Protein AF-H8GG15-F1 (afdb_monomer)

pLDDT: mean 83.89, std 12.47, range [42.03, 95.0]

Radius of gyration: 21.36 Å; Cα contacts (8 Å, |Δi|>4): 40; chains: 1; bounding box: 42×31×75 Å

Structure (mmCIF, N/CA/C/O backbone):
data_AF-H8GG15-F1
#
_entry.id   AF-H8GG15-F1
#
loop_
_atom_site.group_PDB
_atom_site.id
_atom_site.type_symbol
_atom_site.label_atom_id
_ato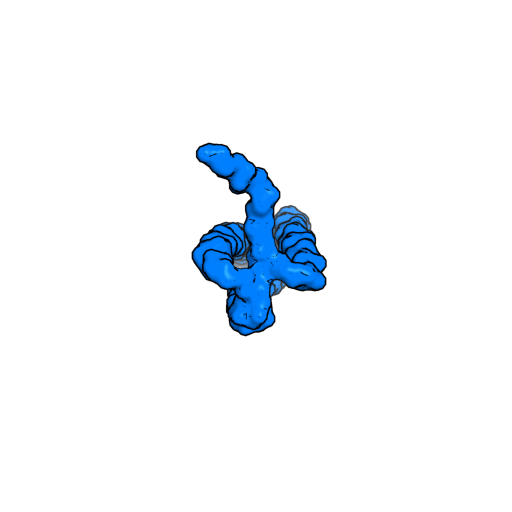m_site.label_alt_id
_atom_site.label_comp_id
_atom_site.label_asym_id
_atom_site.label_entity_id
_atom_site.label_seq_id
_atom_site.pdbx_PDB_ins_code
_atom_site.Cartn_x
_atom_site.Cartn_y
_atom_site.Cartn_z
_atom_site.occupancy
_atom_site.B_iso_or_equiv
_atom_site.auth_seq_id
_atom_site.auth_comp_id
_atom_site.auth_asym_id
_atom_site.auth_atom_id
_atom_site.pdbx_PDB_model_num
ATOM 1 N N . MET A 1 1 ? 13.484 21.689 -35.680 1.00 42.03 1 MET A N 1
ATOM 2 C CA . MET A 1 1 ? 12.244 21.425 -34.923 1.00 42.03 1 MET A CA 1
ATOM 3 C C . MET A 1 1 ? 11.717 20.082 -35.392 1.00 42.03 1 MET A C 1
ATOM 5 O O . MET A 1 1 ? 11.146 20.028 -36.470 1.00 42.03 1 MET A O 1
ATOM 9 N N . ASN A 1 2 ? 11.985 19.014 -34.638 1.00 44.19 2 ASN A N 1
ATOM 10 C CA . ASN A 1 2 ? 11.340 17.719 -34.846 1.00 44.19 2 ASN A CA 1
ATOM 11 C C . ASN A 1 2 ? 10.240 17.600 -33.794 1.00 44.19 2 ASN A C 1
ATOM 13 O O . ASN A 1 2 ? 10.501 17.734 -32.599 1.00 44.19 2 ASN A O 1
ATOM 17 N N . ASN A 1 3 ? 9.009 17.428 -34.259 1.00 55.25 3 ASN A N 1
ATOM 18 C CA . ASN A 1 3 ? 7.842 17.217 -33.419 1.00 55.25 3 ASN A CA 1
ATOM 19 C C . ASN A 1 3 ? 7.832 15.757 -32.937 1.00 55.25 3 ASN A C 1
ATOM 21 O O . ASN A 1 3 ? 7.081 14.947 -33.465 1.00 55.25 3 ASN A O 1
ATOM 25 N N . ASP A 1 4 ? 8.648 15.430 -31.931 1.00 52.47 4 ASP A N 1
ATOM 26 C CA . ASP A 1 4 ? 8.600 14.148 -31.201 1.00 52.47 4 ASP A CA 1
ATOM 27 C C . ASP A 1 4 ? 7.560 14.200 -30.068 1.00 52.47 4 ASP A C 1
ATOM 29 O O . ASP A 1 4 ? 7.823 13.874 -28.907 1.00 52.47 4 ASP A O 1
ATOM 33 N N . ALA A 1 5 ? 6.350 14.652 -30.390 1.00 58.94 5 ALA A N 1
ATOM 34 C CA . ALA A 1 5 ? 5.208 14.457 -29.513 1.00 58.94 5 ALA A CA 1
ATOM 35 C C . ALA A 1 5 ? 4.550 13.117 -29.864 1.00 58.94 5 ALA A C 1
ATOM 37 O O . ALA A 1 5 ? 4.270 12.852 -31.028 1.00 58.94 5 ALA A O 1
ATOM 38 N N . SER A 1 6 ? 4.243 12.317 -28.839 1.00 49.00 6 SER A N 1
ATOM 39 C CA . SER A 1 6 ? 3.441 11.081 -28.899 1.00 49.00 6 SER A CA 1
ATOM 40 C C . SER A 1 6 ? 4.177 9.748 -29.105 1.00 49.00 6 SER A C 1
ATOM 42 O O . SER A 1 6 ? 3.585 8.768 -29.555 1.00 49.00 6 SER A O 1
ATOM 44 N N . GLY A 1 7 ? 5.421 9.631 -28.648 1.00 48.09 7 GLY A N 1
ATOM 45 C CA . GLY A 1 7 ? 5.866 8.342 -28.120 1.00 48.09 7 GLY A CA 1
ATOM 46 C C . GLY A 1 7 ? 5.389 8.238 -26.676 1.00 48.09 7 GLY A C 1
ATOM 47 O O . GLY A 1 7 ? 6.043 8.799 -25.799 1.00 48.09 7 GLY A O 1
ATOM 48 N N . MET A 1 8 ? 4.271 7.556 -26.392 1.00 50.75 8 MET A N 1
ATOM 49 C CA . MET A 1 8 ? 4.083 6.994 -25.048 1.00 50.75 8 MET A CA 1
ATOM 50 C C . MET A 1 8 ? 5.330 6.141 -24.809 1.00 50.75 8 MET A C 1
ATOM 52 O O . MET A 1 8 ? 5.465 5.086 -25.421 1.00 50.75 8 MET A O 1
ATOM 56 N N . ARG A 1 9 ? 6.307 6.651 -24.046 1.00 54.81 9 ARG A N 1
ATOM 57 C CA . ARG A 1 9 ? 7.563 5.943 -23.792 1.00 54.81 9 ARG A CA 1
ATOM 58 C C . ARG A 1 9 ? 7.201 4.702 -22.996 1.00 54.81 9 ARG A C 1
ATOM 60 O O . ARG A 1 9 ? 6.973 4.776 -21.792 1.00 54.81 9 ARG A O 1
ATOM 67 N N . MET A 1 10 ? 7.044 3.591 -23.703 1.00 56.22 10 MET A N 1
ATOM 68 C CA . MET A 1 10 ? 6.655 2.329 -23.107 1.00 56.22 10 MET A CA 1
ATOM 69 C C . MET A 1 10 ? 7.810 1.878 -22.217 1.00 56.22 10 MET A C 1
ATOM 71 O O . MET A 1 10 ? 8.919 1.658 -22.693 1.00 56.22 10 MET A O 1
ATOM 75 N N . ILE A 1 11 ? 7.558 1.805 -20.908 1.00 61.62 11 ILE A N 1
ATOM 76 C CA . ILE A 1 11 ? 8.535 1.306 -19.926 1.00 61.62 11 ILE A CA 1
ATOM 77 C C . ILE A 1 11 ? 8.775 -0.201 -20.146 1.00 61.62 11 ILE A C 1
ATOM 79 O O . ILE A 1 11 ? 9.854 -0.704 -19.840 1.00 61.62 11 ILE A O 1
ATOM 83 N N . TYR A 1 12 ? 7.789 -0.889 -20.738 1.00 62.75 12 TYR A N 1
ATOM 84 C CA . TYR A 1 12 ? 7.781 -2.326 -20.990 1.00 62.75 12 TYR A CA 1
ATOM 85 C C . TYR A 1 12 ? 7.297 -2.636 -22.414 1.00 62.75 12 TYR A C 1
ATOM 87 O O . TYR A 1 12 ? 6.300 -2.066 -22.870 1.00 62.75 12 TYR A O 1
ATOM 95 N N . GLU A 1 13 ? 7.964 -3.571 -23.093 1.00 62.59 13 GLU A N 1
ATOM 96 C CA . GLU A 1 13 ? 7.583 -4.063 -24.424 1.00 62.59 13 GLU A CA 1
ATOM 97 C C . GLU A 1 13 ? 6.859 -5.427 -24.342 1.00 62.59 13 GLU A C 1
ATOM 99 O O . GLU A 1 13 ? 7.18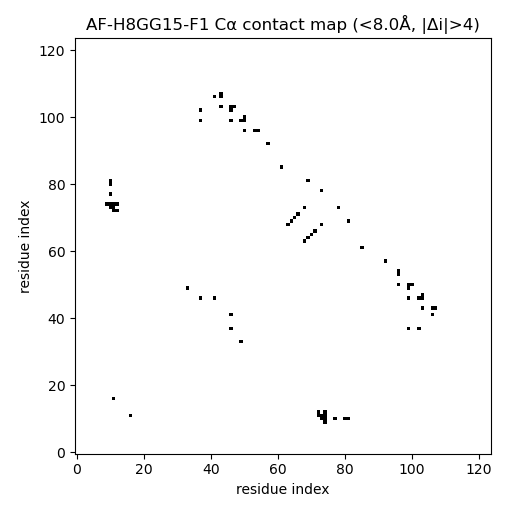2 -6.275 -23.508 1.00 62.59 13 GLU A O 1
ATOM 104 N N . GLY A 1 14 ? 5.869 -5.667 -25.214 1.00 68.62 14 GLY A N 1
ATOM 105 C CA . GLY A 1 14 ? 5.258 -6.994 -25.413 1.00 68.62 14 GLY A CA 1
ATOM 106 C C . GLY A 1 14 ? 4.207 -7.438 -24.364 1.00 68.62 14 GLY A C 1
ATOM 107 O O . GLY A 1 14 ? 3.459 -6.605 -23.847 1.00 68.62 14 GLY A O 1
ATOM 108 N N . PRO A 1 15 ? 4.084 -8.752 -24.053 1.00 67.06 15 PRO A N 1
ATOM 109 C CA . PRO A 1 15 ? 2.983 -9.328 -23.253 1.00 67.06 15 PRO A CA 1
ATOM 110 C C . PRO A 1 15 ? 2.927 -8.842 -21.792 1.00 67.06 15 PRO A C 1
ATOM 112 O O . PRO A 1 15 ? 1.918 -9.029 -21.112 1.00 67.06 15 PRO A O 1
ATOM 115 N N . LEU A 1 16 ? 3.977 -8.164 -21.322 1.00 70.88 16 LEU A N 1
ATOM 116 C CA . LEU A 1 16 ? 4.052 -7.518 -20.010 1.00 70.88 16 LEU A CA 1
ATOM 117 C C . LEU A 1 16 ? 3.013 -6.404 -19.816 1.00 70.88 16 LEU A C 1
ATOM 119 O O . LEU A 1 16 ? 2.568 -6.177 -18.693 1.00 70.88 16 LEU A O 1
ATOM 123 N N . GLN A 1 17 ? 2.556 -5.761 -20.894 1.00 70.50 17 GLN A N 1
ATOM 124 C CA . GLN A 1 17 ? 1.512 -4.732 -20.820 1.00 70.50 17 GLN A CA 1
ATOM 125 C C . GLN A 1 17 ? 0.188 -5.269 -20.282 1.00 70.50 17 GLN A C 1
ATOM 127 O O . GLN A 1 17 ? -0.464 -4.609 -19.476 1.00 70.50 17 GLN A O 1
ATOM 132 N N . ILE A 1 18 ? -0.191 -6.486 -20.683 1.00 76.81 18 ILE A N 1
ATOM 133 C CA . ILE A 1 18 ? -1.412 -7.135 -20.195 1.00 76.81 18 ILE A CA 1
ATOM 134 C C . ILE A 1 18 ? -1.302 -7.364 -18.685 1.00 76.81 18 ILE A C 1
ATOM 136 O O . ILE A 1 18 ? -2.255 -7.093 -17.958 1.00 76.81 18 ILE A O 1
ATOM 140 N N . GLY A 1 19 ? -0.128 -7.789 -18.206 1.00 76.00 19 GLY A N 1
ATOM 141 C CA . GLY A 1 19 ? 0.147 -7.947 -16.777 1.00 76.00 19 GLY A CA 1
ATOM 142 C C . GLY A 1 19 ? 0.012 -6.634 -16.004 1.00 76.00 19 GLY A C 1
ATOM 143 O O . GLY A 1 19 ? -0.617 -6.602 -14.950 1.00 76.00 19 GLY A O 1
ATOM 144 N N . ILE A 1 20 ? 0.521 -5.534 -16.561 1.00 76.06 20 ILE A N 1
ATOM 145 C CA . ILE A 1 20 ? 0.432 -4.202 -15.947 1.00 76.06 20 ILE A CA 1
ATOM 146 C C . ILE A 1 20 ? -1.015 -3.707 -15.908 1.00 76.06 20 ILE A C 1
ATOM 148 O O . ILE A 1 20 ? -1.469 -3.244 -14.865 1.00 76.06 20 ILE A O 1
ATOM 152 N N . TYR A 1 21 ? -1.775 -3.840 -16.998 1.00 81.56 21 TYR A N 1
ATOM 153 C CA . TYR A 1 21 ? -3.187 -3.449 -17.006 1.00 81.56 21 TYR A CA 1
ATOM 154 C C . TYR A 1 21 ? -4.031 -4.305 -16.064 1.00 81.56 21 TYR A C 1
ATOM 156 O O . TYR A 1 21 ? -4.875 -3.765 -15.349 1.00 81.56 21 TYR A O 1
ATOM 164 N N . ALA A 1 22 ? -3.780 -5.615 -16.013 1.00 82.56 22 ALA A N 1
ATOM 165 C CA . ALA A 1 22 ? -4.428 -6.506 -15.059 1.00 82.56 22 ALA A CA 1
ATOM 166 C C . ALA A 1 22 ? -4.109 -6.098 -13.615 1.00 82.56 22 ALA A C 1
ATOM 168 O O . ALA A 1 22 ? -5.011 -6.063 -12.780 1.00 82.56 22 ALA A O 1
ATOM 169 N N . PHE A 1 23 ? -2.859 -5.720 -13.330 1.00 80.81 23 PHE A N 1
ATOM 170 C CA . PHE A 1 23 ? -2.453 -5.236 -12.015 1.00 80.81 23 PHE A CA 1
ATOM 171 C C . PHE A 1 23 ? -3.111 -3.898 -11.655 1.00 80.81 23 PHE A C 1
ATOM 173 O O . PHE A 1 23 ? -3.639 -3.761 -10.555 1.00 80.81 23 PHE A O 1
ATOM 180 N N . ILE A 1 24 ? -3.157 -2.933 -12.579 1.00 84.75 24 ILE A N 1
ATOM 181 C CA . ILE A 1 24 ? -3.848 -1.651 -12.369 1.00 84.75 24 ILE A CA 1
ATOM 182 C C . ILE A 1 24 ? -5.335 -1.892 -12.100 1.00 84.75 24 ILE A C 1
ATOM 184 O O . ILE A 1 24 ? -5.883 -1.354 -11.138 1.00 84.75 24 ILE A O 1
ATOM 188 N N . PHE A 1 25 ? -5.988 -2.726 -12.912 1.00 87.75 25 PHE A N 1
ATOM 189 C CA . PHE A 1 25 ? -7.394 -3.074 -12.726 1.00 87.75 25 PHE A CA 1
ATOM 190 C C . PHE A 1 25 ? -7.630 -3.743 -11.368 1.00 87.75 25 PHE A C 1
ATOM 192 O O . PHE A 1 25 ? -8.531 -3.343 -10.632 1.00 87.75 25 PHE A O 1
ATOM 199 N N . PHE A 1 26 ? -6.788 -4.711 -11.001 1.00 87.94 26 PHE A N 1
ATOM 200 C CA . PHE A 1 26 ? -6.839 -5.371 -9.701 1.00 87.94 26 PHE A CA 1
ATOM 201 C C . PHE A 1 26 ? -6.630 -4.381 -8.547 1.00 87.94 26 PHE A C 1
ATOM 203 O O . PHE A 1 26 ? -7.374 -4.423 -7.570 1.00 87.94 26 PHE A O 1
ATOM 210 N N . GLY A 1 27 ? -5.682 -3.450 -8.672 1.00 86.69 27 GLY A N 1
ATOM 211 C CA . GLY A 1 27 ? -5.419 -2.406 -7.682 1.00 86.69 27 GLY A CA 1
ATOM 212 C C . GLY A 1 27 ? -6.605 -1.457 -7.495 1.00 86.69 27 GLY A C 1
ATOM 213 O O . GLY A 1 27 ? -7.009 -1.193 -6.362 1.00 86.69 27 GLY A O 1
ATOM 214 N N . LEU A 1 28 ? -7.224 -1.000 -8.588 1.00 90.94 28 LEU A N 1
ATOM 215 C CA . LEU A 1 28 ? -8.433 -0.170 -8.541 1.00 90.94 28 LEU A CA 1
ATOM 216 C C . LEU A 1 28 ? -9.621 -0.927 -7.940 1.00 90.94 28 LEU A C 1
ATOM 218 O O . LEU A 1 28 ? -10.368 -0.375 -7.131 1.00 90.94 28 LEU A O 1
ATOM 222 N N . PHE A 1 29 ? -9.779 -2.201 -8.293 1.00 90.31 29 PHE A N 1
ATOM 223 C CA . PHE A 1 29 ? -10.818 -3.058 -7.736 1.00 90.31 29 PHE A CA 1
ATOM 224 C C . PHE A 1 29 ? -10.622 -3.287 -6.230 1.00 90.31 29 PHE A C 1
ATOM 226 O O . PHE A 1 29 ? -11.563 -3.128 -5.451 1.00 90.31 29 PHE A O 1
ATOM 233 N N . ALA A 1 30 ? -9.394 -3.576 -5.794 1.00 89.38 30 ALA A N 1
ATOM 234 C CA . ALA A 1 30 ? -9.043 -3.718 -4.384 1.00 89.38 30 ALA A CA 1
ATOM 235 C C . ALA A 1 30 ? -9.274 -2.415 -3.602 1.00 89.38 30 ALA A C 1
ATOM 237 O O . ALA A 1 30 ? -9.783 -2.449 -2.478 1.00 89.38 30 ALA A O 1
ATOM 238 N N . LEU A 1 31 ? -8.962 -1.261 -4.201 1.00 91.50 31 LEU A N 1
ATOM 239 C CA . LEU A 1 31 ? -9.252 0.050 -3.624 1.00 91.50 31 LEU A CA 1
ATOM 240 C C . LEU A 1 31 ? -10.762 0.263 -3.455 1.00 91.50 31 LEU A C 1
ATOM 242 O O . LEU A 1 31 ? -11.208 0.629 -2.368 1.00 91.50 31 LEU A O 1
ATOM 246 N N . ALA A 1 32 ? -11.557 -0.020 -4.489 1.00 92.06 32 ALA A N 1
ATOM 247 C CA . ALA A 1 32 ? -13.012 0.107 -4.439 1.00 92.06 32 ALA A CA 1
ATOM 248 C C . ALA A 1 32 ? -13.630 -0.797 -3.360 1.00 92.06 32 ALA A C 1
ATOM 250 O O . ALA A 1 32 ? -14.461 -0.337 -2.575 1.00 92.06 32 ALA A O 1
ATOM 251 N N . ILE A 1 33 ? -13.179 -2.054 -3.259 1.00 90.50 33 ILE A N 1
ATOM 252 C CA . ILE A 1 33 ? -13.591 -2.971 -2.186 1.00 90.50 33 ILE A CA 1
ATOM 253 C C . ILE A 1 33 ? -13.210 -2.407 -0.820 1.00 90.50 33 ILE A C 1
ATOM 255 O O . ILE A 1 33 ? -14.030 -2.426 0.093 1.00 90.50 33 ILE A O 1
ATOM 259 N N . THR A 1 34 ? -11.989 -1.897 -0.672 1.00 90.69 34 THR A N 1
ATOM 260 C CA . THR A 1 34 ? -11.502 -1.351 0.600 1.00 90.69 34 THR A CA 1
ATOM 261 C C . THR A 1 34 ? -12.376 -0.187 1.055 1.00 90.69 34 THR A C 1
ATOM 263 O O . THR A 1 34 ? -12.881 -0.210 2.174 1.00 90.69 34 THR A O 1
ATOM 266 N N . LEU A 1 35 ? -12.648 0.779 0.175 1.00 91.06 35 LEU A N 1
ATOM 267 C CA . LEU A 1 35 ? -13.533 1.907 0.477 1.00 91.06 35 LEU A CA 1
ATOM 268 C C . LEU A 1 35 ? -14.962 1.448 0.795 1.00 91.06 35 LEU A C 1
ATOM 270 O O . LEU A 1 35 ? -15.568 1.934 1.748 1.00 91.06 35 LEU A O 1
ATOM 274 N N . TRP A 1 36 ? -15.489 0.478 0.047 1.00 90.44 36 TRP A N 1
ATOM 275 C CA . TRP A 1 36 ? -16.816 -0.081 0.301 1.00 90.44 36 TRP A CA 1
ATOM 276 C C . TRP A 1 36 ? -16.906 -0.788 1.658 1.00 90.44 36 TRP A C 1
ATOM 278 O O . TRP A 1 36 ? -17.896 -0.627 2.373 1.00 90.44 36 TRP A O 1
ATOM 288 N N . VAL A 1 37 ? -15.874 -1.544 2.044 1.00 88.31 37 VAL A N 1
ATOM 289 C CA . VAL A 1 37 ? -15.796 -2.199 3.354 1.00 88.31 37 VAL A CA 1
ATOM 290 C C . VAL A 1 37 ? -15.703 -1.166 4.471 1.00 88.31 37 VAL A C 1
ATOM 292 O O . VAL A 1 37 ? -16.475 -1.269 5.422 1.00 88.31 37 VAL A O 1
ATOM 295 N N . LEU A 1 38 ? -14.829 -0.160 4.341 1.00 87.00 38 LEU A N 1
ATOM 296 C CA . LEU A 1 38 ? -14.715 0.930 5.317 1.00 87.00 38 LEU A CA 1
ATOM 297 C C . LEU A 1 38 ? -16.046 1.681 5.482 1.00 87.00 38 LEU A C 1
ATOM 299 O O . LEU A 1 38 ? -16.404 2.058 6.592 1.00 87.00 38 LEU A O 1
ATOM 303 N N . TYR A 1 39 ? -16.811 1.848 4.399 1.00 88.19 39 TYR A N 1
ATOM 304 C CA . TYR A 1 39 ? -18.110 2.517 4.435 1.00 88.19 39 TYR A CA 1
ATOM 305 C C . TYR A 1 39 ? -19.237 1.653 5.027 1.00 88.19 39 TYR A C 1
ATOM 307 O O . TYR A 1 39 ? -20.098 2.162 5.739 1.00 88.19 39 TYR A O 1
ATOM 315 N N . ARG A 1 40 ? -19.276 0.349 4.719 1.00 88.12 40 ARG A N 1
ATOM 316 C CA . ARG A 1 40 ? -20.445 -0.509 4.998 1.00 88.12 40 ARG A CA 1
ATOM 317 C C . ARG A 1 40 ? -20.291 -1.419 6.218 1.00 88.12 40 ARG A C 1
ATOM 319 O O . ARG A 1 40 ? -21.290 -1.960 6.694 1.00 88.12 40 ARG A O 1
ATOM 326 N N . ARG A 1 41 ? -19.071 -1.677 6.696 1.00 76.81 41 ARG A N 1
ATOM 327 C CA . ARG A 1 41 ? -18.798 -2.681 7.738 1.00 76.81 41 ARG A CA 1
ATOM 328 C C . ARG A 1 41 ? -18.013 -2.072 8.896 1.00 76.81 41 ARG A C 1
ATOM 330 O O . ARG A 1 41 ? -16.850 -1.720 8.743 1.00 76.81 41 ARG A O 1
ATOM 337 N N . ASP A 1 42 ? -18.600 -2.092 10.091 1.00 71.31 42 ASP A N 1
ATOM 338 C CA . ASP A 1 42 ? -17.925 -1.622 11.313 1.00 71.31 42 ASP A CA 1
ATOM 339 C C . ASP A 1 42 ? -17.195 -2.733 12.095 1.00 71.31 42 ASP A C 1
ATOM 341 O O . ASP A 1 42 ? -16.780 -2.572 13.241 1.00 71.31 42 ASP A O 1
ATOM 345 N N . THR A 1 43 ? -17.007 -3.904 11.484 1.00 85.56 43 THR A N 1
ATOM 346 C CA . THR A 1 43 ? -16.386 -5.046 12.161 1.00 85.56 43 THR A CA 1
ATOM 347 C C . THR A 1 43 ? -14.867 -4.883 12.267 1.00 85.56 43 THR A C 1
ATOM 349 O O . THR A 1 43 ? -14.154 -4.988 11.268 1.00 85.56 43 THR A O 1
ATOM 352 N N . LEU A 1 44 ? -14.356 -4.744 13.496 1.00 85.75 44 LEU A N 1
ATOM 353 C CA . LEU A 1 44 ? -12.921 -4.591 13.788 1.00 85.75 44 LEU A CA 1
ATOM 354 C C . LEU A 1 44 ? -12.036 -5.658 13.130 1.00 85.75 44 LEU A C 1
ATOM 356 O O . LEU A 1 44 ? -10.990 -5.326 12.582 1.00 85.75 44 LEU A O 1
ATOM 360 N N . ARG A 1 45 ? -12.458 -6.931 13.131 1.00 89.56 45 ARG A N 1
ATOM 361 C CA . ARG A 1 45 ? -11.678 -8.034 12.534 1.00 89.56 45 ARG A CA 1
ATOM 362 C C . ARG A 1 45 ? -11.364 -7.788 11.057 1.00 89.56 45 ARG A C 1
ATOM 364 O O . ARG A 1 45 ? -10.236 -8.003 10.631 1.00 89.56 45 ARG A O 1
ATOM 371 N N . ILE A 1 46 ? -12.346 -7.308 10.293 1.00 88.25 46 ILE A N 1
ATOM 372 C CA . ILE A 1 46 ? -12.177 -7.035 8.861 1.00 88.25 46 ILE A CA 1
ATOM 373 C C . ILE A 1 46 ? -11.229 -5.847 8.664 1.00 88.25 46 ILE A C 1
ATOM 375 O O . ILE A 1 46 ? -10.346 -5.909 7.815 1.00 88.25 46 ILE A O 1
ATOM 379 N N . LYS A 1 47 ? -11.359 -4.798 9.484 1.00 87.62 47 LYS A N 1
ATOM 380 C CA . LYS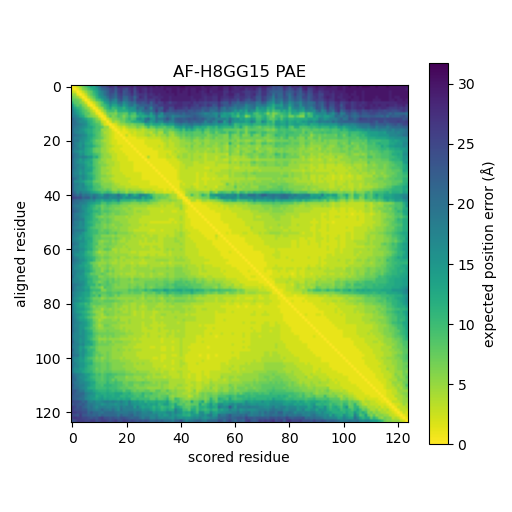 A 1 47 ? -10.480 -3.621 9.429 1.00 87.62 47 LYS A CA 1
ATOM 381 C C . LYS A 1 47 ? -9.019 -3.977 9.747 1.00 87.62 47 LYS A C 1
ATOM 383 O O . LYS A 1 47 ? -8.122 -3.516 9.050 1.00 87.62 47 LYS A O 1
ATOM 388 N N . TYR A 1 48 ? -8.773 -4.862 10.720 1.00 91.62 48 TYR A N 1
ATOM 389 C CA . TYR A 1 48 ? -7.432 -5.401 10.990 1.00 91.62 48 TYR A CA 1
ATOM 390 C C . TYR A 1 48 ? -6.876 -6.211 9.815 1.00 91.62 48 TYR A C 1
ATOM 392 O O . TYR A 1 48 ? -5.720 -6.025 9.446 1.00 91.62 48 TYR A O 1
ATOM 400 N N . LEU A 1 49 ? -7.685 -7.086 9.208 1.00 92.31 49 LEU A N 1
ATOM 401 C CA . LEU A 1 49 ? -7.261 -7.855 8.033 1.00 92.31 49 LEU A CA 1
ATOM 402 C C . LEU A 1 49 ? -6.905 -6.941 6.859 1.00 92.31 49 LEU A C 1
ATOM 404 O O . LEU A 1 49 ? -5.885 -7.160 6.213 1.00 92.31 49 LEU A O 1
ATOM 408 N N . LEU A 1 50 ? -7.704 -5.897 6.617 1.00 91.06 50 LEU A N 1
ATOM 409 C CA . LEU A 1 50 ? -7.398 -4.886 5.608 1.00 91.06 50 LEU A CA 1
ATOM 410 C C . LEU A 1 50 ? -6.086 -4.169 5.914 1.00 91.06 50 LEU A C 1
ATOM 412 O O . LEU A 1 50 ? -5.268 -4.030 5.012 1.00 91.06 50 LEU A O 1
ATOM 416 N N . LEU A 1 51 ? -5.859 -3.763 7.165 1.00 92.88 51 LEU A N 1
ATOM 417 C CA . LEU A 1 51 ? -4.609 -3.120 7.560 1.00 92.88 51 LEU A CA 1
ATOM 418 C C . LEU A 1 51 ? -3.409 -4.035 7.291 1.00 92.88 51 LEU A C 1
ATOM 420 O O . LEU A 1 51 ? -2.448 -3.611 6.666 1.00 92.88 51 LEU A O 1
ATOM 424 N N . VAL A 1 52 ? -3.464 -5.301 7.704 1.00 94.25 52 VAL A N 1
ATOM 425 C CA . VAL A 1 52 ? -2.360 -6.248 7.479 1.00 94.25 52 VAL A CA 1
ATOM 426 C C . VAL A 1 52 ? -2.142 -6.498 5.985 1.00 94.25 52 VAL A C 1
ATOM 428 O O . VAL A 1 52 ? -1.007 -6.440 5.513 1.00 94.25 52 VAL A O 1
ATOM 431 N N . ALA A 1 53 ? -3.215 -6.716 5.221 1.00 91.69 53 ALA A N 1
ATOM 432 C CA . ALA A 1 53 ? -3.131 -6.941 3.781 1.00 91.69 53 ALA A CA 1
ATOM 433 C C . ALA A 1 53 ? -2.512 -5.736 3.057 1.00 91.69 53 ALA A C 1
ATOM 435 O O . ALA A 1 53 ? -1.564 -5.900 2.291 1.00 91.69 53 ALA A O 1
ATOM 436 N N . TRP A 1 54 ? -2.988 -4.521 3.345 1.00 92.62 54 TRP A N 1
ATOM 437 C CA . TRP A 1 54 ? -2.453 -3.289 2.764 1.00 92.62 54 TRP A CA 1
ATOM 438 C C . TRP A 1 54 ? -1.071 -2.912 3.307 1.00 92.62 54 TRP A C 1
ATOM 440 O O . TRP A 1 54 ? -0.345 -2.203 2.623 1.00 92.62 54 TRP A O 1
ATOM 450 N N . GLY A 1 55 ? -0.682 -3.383 4.491 1.00 93.94 55 GLY A N 1
ATOM 451 C CA . GLY A 1 55 ? 0.646 -3.149 5.062 1.00 93.94 55 GLY A CA 1
ATOM 452 C C . GLY A 1 55 ? 1.741 -4.027 4.458 1.00 93.94 55 GLY A C 1
ATOM 453 O O . GLY A 1 55 ? 2.909 -3.656 4.514 1.00 93.94 55 GLY A O 1
ATOM 454 N N . ILE A 1 56 ? 1.376 -5.173 3.872 1.00 93.44 56 ILE A N 1
ATOM 455 C CA . ILE A 1 56 ? 2.335 -6.161 3.355 1.00 93.44 56 ILE A CA 1
ATOM 456 C C . ILE A 1 56 ? 2.287 -6.255 1.829 1.00 93.44 56 ILE A C 1
ATOM 458 O O . ILE A 1 56 ? 3.336 -6.211 1.190 1.00 93.44 56 ILE A O 1
ATOM 462 N N . LEU A 1 57 ? 1.097 -6.378 1.228 1.00 91.12 57 LEU A N 1
ATOM 463 C CA . LEU A 1 57 ? 0.981 -6.703 -0.199 1.00 91.12 57 LEU A CA 1
ATOM 464 C C . LEU A 1 57 ? 1.607 -5.634 -1.113 1.00 91.12 57 LEU A C 1
ATOM 466 O O . LEU A 1 57 ? 2.411 -6.016 -1.962 1.00 91.12 57 LEU A O 1
ATOM 470 N N . PRO A 1 58 ? 1.325 -4.323 -0.961 1.00 91.44 58 PRO A N 1
ATOM 471 C CA . PRO A 1 58 ? 1.902 -3.310 -1.847 1.00 91.44 58 PRO A CA 1
ATOM 472 C C . PRO A 1 58 ? 3.424 -3.144 -1.690 1.00 91.44 58 PRO A C 1
ATOM 474 O O . PRO A 1 58 ? 4.105 -3.142 -2.714 1.00 91.44 58 PRO A O 1
ATOM 477 N N . PRO A 1 59 ? 4.010 -3.101 -0.471 1.00 93.00 59 PRO A N 1
ATOM 478 C CA . PRO A 1 59 ? 5.467 -3.102 -0.321 1.00 93.00 59 PRO A CA 1
ATOM 479 C C . PRO A 1 59 ? 6.149 -4.329 -0.933 1.00 93.00 59 PRO A C 1
ATOM 481 O O . PRO A 1 59 ? 7.160 -4.189 -1.619 1.00 93.00 59 PRO A O 1
ATOM 484 N N . VAL A 1 60 ? 5.589 -5.529 -0.731 1.00 93.88 60 VAL A N 1
ATOM 485 C CA . VAL A 1 60 ? 6.110 -6.755 -1.357 1.00 93.88 60 VAL A CA 1
ATOM 486 C C . VAL A 1 60 ? 6.020 -6.657 -2.877 1.00 93.88 60 VAL A C 1
ATOM 488 O O . VAL A 1 60 ? 6.971 -7.023 -3.566 1.00 93.88 60 VAL A O 1
ATOM 491 N N . TRP A 1 61 ? 4.921 -6.119 -3.408 1.00 90.00 61 TRP A N 1
ATOM 492 C CA . TRP A 1 61 ? 4.774 -5.907 -4.842 1.00 90.00 61 TRP A CA 1
ATOM 493 C C . TRP A 1 61 ? 5.831 -4.953 -5.405 1.00 90.00 61 TRP A C 1
ATOM 495 O O . TRP A 1 61 ? 6.446 -5.298 -6.404 1.00 90.00 61 TRP A O 1
ATOM 505 N N . PHE A 1 62 ? 6.111 -3.814 -4.765 1.00 91.56 62 PHE A N 1
ATOM 506 C CA . PHE A 1 62 ? 7.150 -2.882 -5.232 1.00 91.56 62 PHE A CA 1
ATOM 507 C C . PHE A 1 62 ? 8.533 -3.540 -5.327 1.00 91.56 62 PHE A C 1
ATOM 509 O O . PHE A 1 62 ? 9.271 -3.323 -6.290 1.00 91.56 62 PHE A O 1
ATOM 516 N N . VAL A 1 63 ? 8.868 -4.404 -4.364 1.00 93.06 63 VAL A N 1
ATOM 517 C CA . VAL A 1 63 ? 10.107 -5.194 -4.396 1.00 93.06 63 VAL A CA 1
ATOM 518 C C . VAL A 1 63 ? 10.089 -6.181 -5.564 1.00 93.06 63 VAL A C 1
ATOM 520 O O . VAL A 1 63 ? 11.061 -6.261 -6.317 1.00 93.06 63 VAL A O 1
ATOM 523 N N . VAL A 1 64 ? 8.988 -6.918 -5.737 1.00 91.25 64 VAL A N 1
ATOM 524 C CA . VAL A 1 64 ? 8.842 -7.882 -6.836 1.00 91.25 64 VAL A CA 1
ATOM 525 C C . VAL A 1 64 ? 8.935 -7.187 -8.192 1.00 91.25 64 VAL A C 1
ATOM 527 O O . VAL A 1 64 ? 9.654 -7.649 -9.076 1.00 91.25 64 VAL A O 1
ATOM 530 N N . GLU A 1 65 ? 8.256 -6.056 -8.343 1.00 89.50 65 GLU A N 1
ATOM 531 C CA . GLU A 1 65 ? 8.245 -5.263 -9.561 1.00 89.50 65 GLU A CA 1
ATOM 532 C C . GLU A 1 65 ? 9.651 -4.783 -9.913 1.00 89.50 65 GLU A C 1
ATOM 534 O O . GLU A 1 65 ? 10.075 -4.921 -11.055 1.00 89.50 65 GLU A O 1
ATOM 539 N N . TYR A 1 66 ? 10.427 -4.302 -8.943 1.00 90.75 66 TYR A N 1
ATOM 540 C CA . TYR A 1 66 ? 11.796 -3.886 -9.222 1.00 90.75 66 TYR A CA 1
ATOM 541 C C . TYR A 1 66 ? 12.689 -5.057 -9.662 1.00 90.75 66 TYR A C 1
ATOM 543 O O . TYR A 1 66 ? 13.295 -5.005 -10.733 1.00 90.75 66 TYR A O 1
ATOM 551 N N . PHE A 1 67 ? 12.771 -6.121 -8.857 1.00 92.25 67 PHE A N 1
ATOM 552 C CA . PHE A 1 67 ? 13.760 -7.182 -9.074 1.00 92.25 67 PHE A CA 1
ATOM 553 C C . PHE A 1 67 ? 13.389 -8.162 -10.188 1.00 92.25 67 PHE A C 1
ATOM 555 O O . PHE A 1 67 ? 14.276 -8.633 -10.897 1.00 92.25 67 PHE A O 1
ATOM 562 N N . PHE A 1 68 ? 12.105 -8.484 -10.345 1.00 88.50 68 PHE A N 1
ATOM 563 C CA . PHE A 1 68 ? 11.658 -9.533 -11.266 1.00 88.50 68 PHE A CA 1
ATOM 564 C C . PHE A 1 68 ? 11.001 -8.996 -12.534 1.00 88.50 68 PHE A C 1
ATOM 566 O O . PHE A 1 68 ? 10.868 -9.749 -13.496 1.00 88.50 68 PHE A O 1
ATOM 573 N N . ILE A 1 69 ? 10.590 -7.725 -12.557 1.00 87.00 69 ILE A N 1
ATOM 574 C CA . ILE A 1 69 ? 9.921 -7.132 -13.719 1.00 87.00 69 ILE A CA 1
ATOM 575 C C . ILE A 1 69 ? 10.809 -6.060 -14.354 1.00 87.00 69 ILE A C 1
ATOM 577 O O . ILE A 1 69 ? 11.215 -6.195 -15.506 1.00 87.00 69 ILE A O 1
ATOM 581 N N . PHE A 1 70 ? 11.168 -5.021 -13.607 1.00 87.38 70 PHE A N 1
ATOM 582 C CA . PHE A 1 70 ? 11.914 -3.888 -14.137 1.00 87.38 70 PHE A CA 1
ATOM 583 C C . PHE A 1 70 ? 13.371 -4.236 -14.462 1.00 87.38 70 PHE A C 1
ATOM 585 O O . PHE A 1 70 ? 13.841 -3.923 -15.550 1.00 87.38 70 PHE A O 1
ATOM 592 N N . LEU A 1 71 ? 14.092 -4.905 -13.559 1.00 87.50 71 LEU A N 1
ATOM 593 C CA . LEU A 1 71 ? 15.497 -5.254 -13.787 1.00 87.50 71 LEU A CA 1
ATOM 594 C C . LEU A 1 71 ? 15.724 -6.145 -15.034 1.00 87.50 71 LEU A C 1
ATOM 596 O O . LEU A 1 71 ? 16.653 -5.851 -15.786 1.00 87.50 71 LEU A O 1
ATOM 600 N N . PRO A 1 72 ? 14.913 -7.192 -15.301 1.00 86.75 72 PRO A N 1
ATOM 601 C CA . PRO A 1 72 ? 15.080 -8.020 -16.500 1.00 86.75 72 PRO A CA 1
ATOM 602 C C . PRO A 1 72 ? 14.436 -7.465 -17.780 1.00 86.75 72 PRO A C 1
ATOM 604 O O . PRO A 1 72 ? 14.907 -7.804 -18.864 1.00 86.75 72 PRO A O 1
ATOM 607 N N . TYR A 1 73 ? 13.372 -6.656 -17.691 1.00 85.06 73 TYR A N 1
ATOM 608 C CA . TYR A 1 73 ? 12.569 -6.259 -18.864 1.00 85.06 73 TYR A CA 1
ATOM 609 C C . TYR A 1 73 ? 12.435 -4.743 -19.072 1.00 85.06 73 TYR A C 1
ATOM 611 O O . TYR A 1 73 ? 11.733 -4.311 -19.986 1.00 85.06 73 TYR A O 1
ATOM 619 N N . GLY A 1 74 ? 13.062 -3.923 -18.230 1.00 82.50 74 GLY A N 1
ATOM 620 C CA . GLY A 1 74 ? 12.993 -2.469 -18.319 1.00 82.50 74 GLY A CA 1
ATOM 621 C C . GLY A 1 74 ? 13.743 -1.929 -19.535 1.00 82.50 74 GLY A C 1
ATOM 622 O O . GLY A 1 74 ? 14.883 -2.308 -19.807 1.00 82.50 74 GLY A O 1
ATOM 623 N N . ALA A 1 75 ? 13.122 -0.996 -20.259 1.00 84.00 75 ALA A N 1
ATOM 624 C CA . ALA A 1 75 ? 13.755 -0.359 -21.410 1.00 84.00 75 ALA A CA 1
ATOM 625 C C . ALA A 1 75 ? 15.023 0.438 -21.004 1.00 84.00 75 ALA A C 1
ATOM 627 O O . ALA A 1 75 ? 15.040 1.070 -19.937 1.00 84.00 75 ALA A O 1
ATOM 628 N N . PRO A 1 76 ? 16.077 0.493 -21.840 1.00 81.50 76 PRO A N 1
ATOM 629 C CA . PRO A 1 76 ? 17.270 1.292 -21.557 1.00 81.50 76 PRO A CA 1
ATOM 630 C C . PRO A 1 76 ? 16.930 2.764 -21.276 1.00 81.50 76 PRO A C 1
ATOM 632 O O . PRO A 1 76 ? 16.162 3.391 -22.002 1.00 81.50 76 PRO A O 1
ATOM 635 N N . GLY A 1 77 ? 17.487 3.331 -20.201 1.00 85.12 77 GLY A N 1
ATOM 636 C CA . GLY A 1 77 ? 17.229 4.723 -19.804 1.00 85.12 77 GLY A CA 1
ATOM 637 C C . GLY A 1 77 ? 15.846 4.989 -19.188 1.00 85.12 77 GLY A C 1
ATOM 638 O O . GLY A 1 77 ? 15.526 6.141 -18.901 1.00 85.12 77 GLY A O 1
ATOM 639 N N . SER A 1 78 ? 15.028 3.958 -18.940 1.00 86.62 78 SER A N 1
ATOM 640 C CA . SER A 1 78 ? 13.693 4.110 -18.334 1.00 86.62 78 SER A CA 1
ATOM 641 C C . SER A 1 78 ? 13.688 4.136 -16.799 1.00 86.62 78 SER A C 1
ATOM 643 O O . SER A 1 78 ? 12.655 4.425 -16.196 1.00 86.62 78 SER A O 1
ATOM 645 N N . PHE A 1 79 ? 14.836 3.903 -16.149 1.00 88.12 79 PHE A N 1
ATOM 646 C CA . PHE A 1 79 ? 14.930 3.795 -14.686 1.00 88.12 79 PHE A CA 1
ATOM 647 C C . PHE A 1 79 ? 14.409 5.028 -13.943 1.00 88.12 79 PHE A C 1
ATOM 649 O O . PHE A 1 79 ? 13.683 4.884 -12.965 1.00 88.12 79 PHE A O 1
ATOM 656 N N . GLY A 1 80 ? 14.687 6.237 -14.444 1.00 90.06 80 GLY A N 1
ATOM 657 C CA . GLY A 1 80 ? 14.163 7.463 -13.835 1.00 90.06 80 GLY A CA 1
ATOM 658 C C . GLY A 1 80 ? 12.629 7.529 -13.845 1.00 90.06 80 GLY A C 1
ATOM 659 O O . GLY A 1 80 ? 12.023 7.928 -12.853 1.00 90.06 80 GLY A O 1
ATOM 660 N N . PHE A 1 81 ? 11.986 7.075 -14.928 1.00 85.12 81 PHE A N 1
ATOM 661 C CA . PHE A 1 81 ? 10.522 7.002 -15.007 1.00 85.12 81 PHE A CA 1
ATOM 662 C C . PHE A 1 81 ? 9.956 5.928 -14.080 1.00 85.12 81 PHE A C 1
ATOM 664 O O . PHE A 1 81 ? 8.933 6.160 -13.439 1.00 85.12 81 PHE A O 1
ATOM 671 N N . PHE A 1 82 ? 10.632 4.782 -13.968 1.00 87.81 82 PHE A N 1
ATOM 672 C CA . PHE A 1 82 ? 10.258 3.737 -13.019 1.00 87.81 82 PHE A CA 1
ATOM 673 C C . PHE A 1 82 ? 10.322 4.237 -11.571 1.00 87.81 82 PHE A C 1
ATOM 675 O O . PHE A 1 82 ? 9.343 4.110 -10.841 1.00 87.81 82 PHE A O 1
ATOM 682 N N . GLN A 1 83 ? 11.427 4.876 -11.169 1.00 91.69 83 GLN A N 1
ATOM 683 C CA . GLN A 1 83 ? 11.571 5.451 -9.828 1.00 91.69 83 GLN A CA 1
ATOM 684 C C . GLN A 1 83 ? 10.495 6.500 -9.534 1.00 91.69 83 GLN A C 1
ATOM 686 O O . GLN A 1 83 ? 9.912 6.497 -8.453 1.00 91.69 83 GLN A O 1
ATOM 691 N N . TYR A 1 84 ? 10.200 7.368 -10.504 1.00 90.50 84 TYR A N 1
ATOM 692 C CA . TYR A 1 84 ? 9.127 8.351 -10.376 1.00 90.50 84 TYR A CA 1
ATOM 693 C C . TYR A 1 84 ? 7.750 7.688 -10.202 1.00 90.50 84 TYR A C 1
ATOM 695 O O . TYR A 1 84 ? 6.964 8.100 -9.350 1.00 90.50 84 TYR A O 1
ATOM 703 N N . GLY A 1 85 ? 7.473 6.622 -10.961 1.00 89.19 85 GLY A N 1
ATOM 704 C CA . GLY A 1 85 ? 6.253 5.828 -10.818 1.00 89.19 85 GLY A CA 1
ATOM 705 C C . GLY A 1 85 ? 6.131 5.172 -9.439 1.00 89.19 85 GLY A C 1
ATOM 706 O O . GLY A 1 85 ? 5.086 5.296 -8.801 1.00 89.19 85 GLY A O 1
ATOM 707 N N . GLN A 1 86 ? 7.205 4.544 -8.950 1.00 91.50 86 GLN A N 1
ATOM 708 C CA . GLN A 1 86 ? 7.275 3.958 -7.605 1.00 91.50 86 GLN A CA 1
ATOM 709 C C . GLN A 1 86 ? 7.046 5.011 -6.510 1.00 91.50 86 GLN A C 1
ATOM 711 O O . GLN A 1 86 ? 6.290 4.767 -5.571 1.00 91.50 86 GLN A O 1
ATOM 716 N N . ASP A 1 87 ? 7.633 6.205 -6.642 1.00 94.38 87 ASP A N 1
ATOM 717 C CA . ASP A 1 87 ? 7.444 7.304 -5.687 1.00 94.38 87 ASP A CA 1
ATOM 718 C C . ASP A 1 87 ? 5.973 7.745 -5.613 1.00 94.38 87 ASP A C 1
ATOM 720 O O . ASP A 1 87 ? 5.393 7.790 -4.524 1.00 94.38 87 ASP A O 1
ATOM 724 N N . ILE A 1 88 ? 5.323 7.984 -6.758 1.00 93.06 88 ILE A N 1
ATOM 725 C CA . ILE A 1 88 ? 3.889 8.315 -6.795 1.00 93.06 88 ILE A CA 1
ATOM 726 C C . ILE A 1 88 ? 3.049 7.181 -6.197 1.00 93.06 88 ILE A C 1
ATOM 728 O O . ILE A 1 88 ? 2.179 7.435 -5.358 1.00 93.06 88 ILE A O 1
ATOM 732 N N . ALA A 1 89 ? 3.304 5.937 -6.611 1.00 90.62 89 ALA A N 1
ATOM 733 C CA . ALA A 1 89 ? 2.556 4.776 -6.146 1.00 90.62 89 ALA A CA 1
ATOM 734 C C . ALA A 1 89 ? 2.677 4.601 -4.626 1.00 90.62 89 ALA A C 1
ATOM 736 O O . ALA A 1 89 ? 1.672 4.365 -3.954 1.00 90.62 89 ALA A O 1
ATOM 737 N N . SER A 1 90 ? 3.875 4.797 -4.068 1.00 93.44 90 SER A N 1
ATOM 738 C CA . SER A 1 90 ? 4.124 4.717 -2.627 1.00 93.44 90 SER A CA 1
ATOM 739 C C . SER A 1 90 ? 3.341 5.774 -1.841 1.00 93.44 90 SER A C 1
A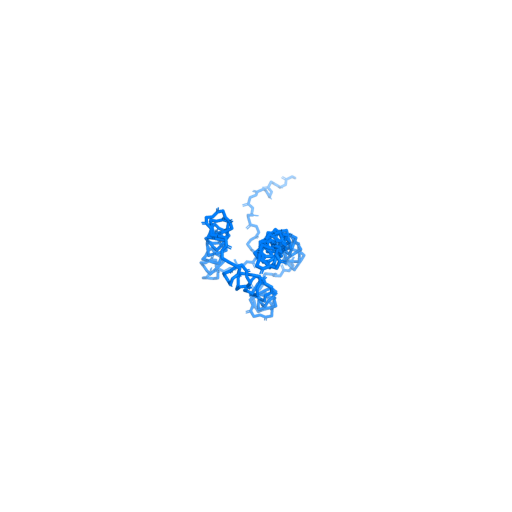TOM 741 O O . SER A 1 90 ? 2.758 5.466 -0.803 1.00 93.44 90 SER A O 1
ATOM 743 N N . LYS A 1 91 ? 3.235 7.004 -2.358 1.00 94.94 91 LYS A N 1
ATOM 744 C CA . LYS A 1 91 ? 2.470 8.088 -1.722 1.00 94.94 91 LYS A CA 1
ATOM 745 C C . LYS A 1 91 ? 0.970 7.807 -1.735 1.00 94.94 91 LYS A C 1
ATOM 747 O O . LYS A 1 91 ? 0.305 7.986 -0.715 1.00 94.94 91 LYS A O 1
ATOM 752 N N . LEU A 1 92 ? 0.439 7.337 -2.867 1.00 91.19 92 LEU A N 1
ATOM 753 C CA . LEU A 1 92 ? -0.971 6.949 -2.982 1.00 91.19 92 LEU A CA 1
ATOM 754 C C . LEU A 1 92 ? -1.305 5.780 -2.052 1.00 91.19 92 LEU A C 1
ATOM 756 O O . LEU A 1 92 ? -2.295 5.832 -1.323 1.00 91.19 92 LEU A O 1
ATOM 760 N N . TRP A 1 93 ? -0.453 4.756 -2.028 1.00 93.38 93 TRP A N 1
ATOM 761 C CA . TRP A 1 93 ? -0.575 3.633 -1.107 1.00 93.38 93 TRP A CA 1
ATOM 762 C C . TRP A 1 93 ? -0.577 4.091 0.357 1.00 93.38 93 TRP A C 1
ATOM 764 O O . TRP A 1 93 ? -1.483 3.728 1.108 1.00 93.38 93 TRP A O 1
ATOM 774 N N . ALA A 1 94 ? 0.390 4.922 0.755 1.00 94.06 94 ALA A N 1
ATOM 775 C CA . ALA A 1 94 ? 0.508 5.411 2.124 1.00 94.06 94 ALA A CA 1
ATOM 776 C C . ALA A 1 94 ? -0.735 6.203 2.559 1.00 94.06 94 ALA A C 1
ATOM 778 O O . ALA A 1 94 ? -1.192 6.056 3.692 1.00 94.06 94 ALA A O 1
ATOM 779 N N . ALA A 1 95 ? -1.330 6.987 1.654 1.00 94.31 95 ALA A N 1
ATOM 780 C CA . ALA A 1 95 ? -2.579 7.695 1.922 1.00 94.31 95 ALA A CA 1
ATOM 781 C C . ALA A 1 95 ? -3.743 6.728 2.208 1.00 94.31 95 ALA A C 1
ATOM 783 O O . ALA A 1 95 ? -4.474 6.910 3.182 1.00 94.31 95 ALA A O 1
ATOM 784 N N . VAL A 1 96 ? -3.893 5.665 1.411 1.00 91.56 96 VAL A N 1
ATOM 785 C CA . VAL A 1 96 ? -4.923 4.635 1.637 1.00 91.56 96 VAL A CA 1
ATOM 786 C C . VAL A 1 96 ? -4.673 3.891 2.949 1.00 91.56 96 VAL A C 1
ATOM 788 O O . VAL A 1 96 ? -5.591 3.711 3.749 1.00 91.56 96 VAL A O 1
ATOM 791 N N . PHE A 1 97 ? -3.424 3.512 3.216 1.00 94.00 97 PHE A N 1
ATOM 792 C CA . PHE A 1 97 ? -3.037 2.835 4.451 1.00 94.00 97 PHE A CA 1
ATOM 793 C C . PHE A 1 97 ? -3.313 3.692 5.698 1.00 94.00 97 PHE A C 1
ATOM 795 O O . PHE A 1 97 ? -3.819 3.194 6.710 1.00 94.00 97 PHE A O 1
ATOM 802 N N . ALA A 1 98 ? -3.057 5.000 5.617 1.00 95.00 98 ALA A N 1
ATOM 803 C CA . ALA A 1 98 ? -3.381 5.947 6.677 1.00 95.00 98 ALA A CA 1
ATOM 804 C C . ALA A 1 98 ? -4.896 6.031 6.927 1.00 95.00 98 ALA A C 1
ATOM 806 O O . ALA A 1 98 ? -5.323 5.998 8.080 1.00 95.00 98 ALA A O 1
ATOM 807 N N . LEU A 1 99 ? -5.721 6.068 5.873 1.00 92.81 99 LEU A N 1
ATO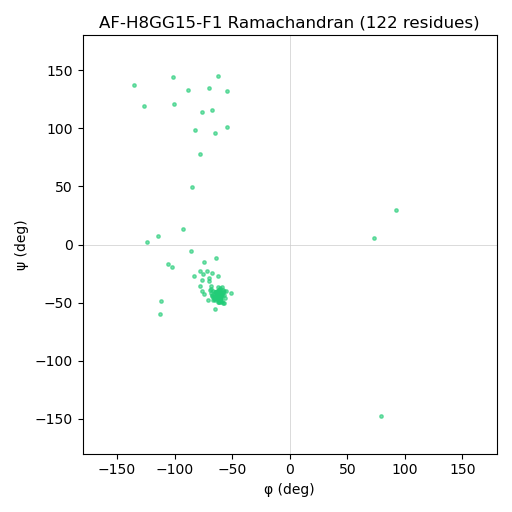M 808 C CA . LEU A 1 99 ? -7.184 6.069 6.010 1.00 92.81 99 LEU A CA 1
ATOM 809 C C . LEU A 1 99 ? -7.700 4.816 6.729 1.00 92.81 99 LEU A C 1
ATOM 811 O O . LEU A 1 99 ? -8.518 4.934 7.642 1.00 92.81 99 LEU A O 1
ATOM 815 N N . ILE A 1 100 ? -7.183 3.635 6.372 1.00 92.81 100 ILE A N 1
ATOM 816 C CA . ILE A 1 100 ? -7.527 2.372 7.047 1.00 92.81 100 ILE A CA 1
ATOM 817 C C . ILE A 1 100 ? -7.128 2.438 8.527 1.00 92.81 100 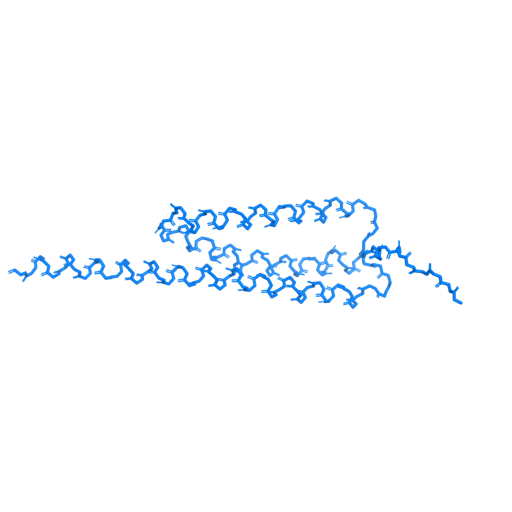ILE A C 1
ATOM 819 O O . ILE A 1 100 ? -7.912 2.068 9.400 1.00 92.81 100 ILE A O 1
ATOM 823 N N . SER A 1 101 ? -5.926 2.943 8.816 1.00 93.56 101 SER A N 1
ATOM 824 C CA . SER A 1 101 ? -5.400 3.062 10.181 1.00 93.56 101 SER A CA 1
ATOM 825 C C . SER A 1 101 ? -6.261 3.981 11.054 1.00 93.56 101 SER A C 1
ATOM 827 O O . SER A 1 101 ? -6.593 3.631 12.186 1.00 93.56 101 SER A O 1
ATOM 829 N N . ILE A 1 102 ? -6.665 5.138 10.519 1.00 94.06 102 ILE A N 1
ATOM 830 C CA . ILE A 1 102 ? -7.521 6.108 11.217 1.00 94.06 102 ILE A CA 1
ATOM 831 C C . ILE A 1 102 ? -8.904 5.512 11.488 1.00 94.06 102 ILE A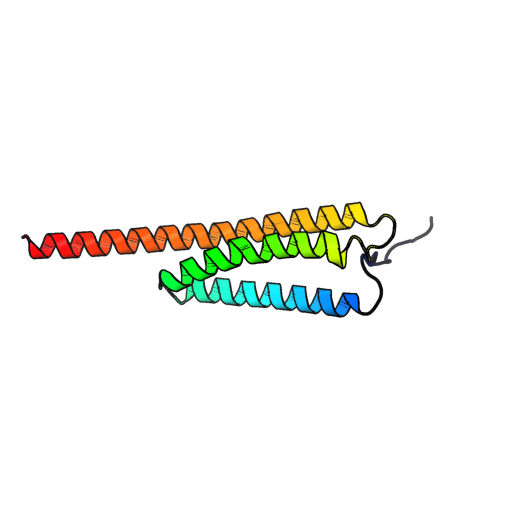 C 1
ATOM 833 O O . ILE A 1 102 ? -9.425 5.646 12.597 1.00 94.06 102 ILE A O 1
ATOM 837 N N . ASP A 1 103 ? -9.512 4.862 10.496 1.00 91.69 103 ASP A N 1
ATOM 838 C CA . ASP A 1 103 ? -10.836 4.261 10.657 1.00 91.69 103 ASP A CA 1
ATOM 839 C C . ASP A 1 103 ? -10.827 3.108 11.675 1.00 91.69 103 ASP A C 1
ATOM 841 O O . ASP A 1 103 ? -11.702 3.026 12.543 1.00 91.69 103 ASP A O 1
ATOM 845 N N . LEU A 1 104 ? -9.790 2.265 11.641 1.00 92.06 104 LEU A N 1
ATOM 846 C CA . LEU A 1 104 ? -9.582 1.214 12.632 1.00 92.06 104 LEU A CA 1
ATOM 847 C C . LEU A 1 104 ? -9.414 1.794 14.042 1.00 92.06 104 LEU A C 1
ATOM 849 O O . LEU A 1 104 ? -10.055 1.312 14.977 1.00 92.06 104 LEU A O 1
ATOM 853 N N . TYR A 1 105 ? -8.595 2.839 14.196 1.00 92.31 105 TYR A N 1
ATOM 854 C CA . TYR A 1 105 ? -8.401 3.509 15.480 1.00 92.31 105 TYR A CA 1
ATOM 855 C C . TYR A 1 105 ? -9.733 4.031 16.036 1.00 92.31 105 TYR A C 1
ATOM 857 O O . TYR A 1 105 ? -10.113 3.676 17.154 1.00 92.31 105 TYR A O 1
ATOM 865 N N . LYS A 1 106 ? -10.512 4.757 15.222 1.00 91.31 106 LYS A N 1
ATOM 866 C CA . LYS A 1 106 ? -11.841 5.269 15.604 1.00 91.31 106 LYS A CA 1
ATOM 867 C C . LYS A 1 106 ? -12.834 4.166 15.966 1.00 91.31 106 LYS A C 1
ATOM 869 O O . LYS A 1 106 ? -13.649 4.343 16.867 1.00 91.31 106 LYS A O 1
ATOM 874 N N . ALA A 1 107 ? -12.821 3.043 15.252 1.00 89.44 107 ALA A N 1
ATOM 875 C CA . ALA A 1 107 ? -13.673 1.903 15.579 1.00 89.44 107 ALA A CA 1
ATOM 876 C C . ALA A 1 107 ? -13.249 1.242 16.901 1.00 89.44 107 AL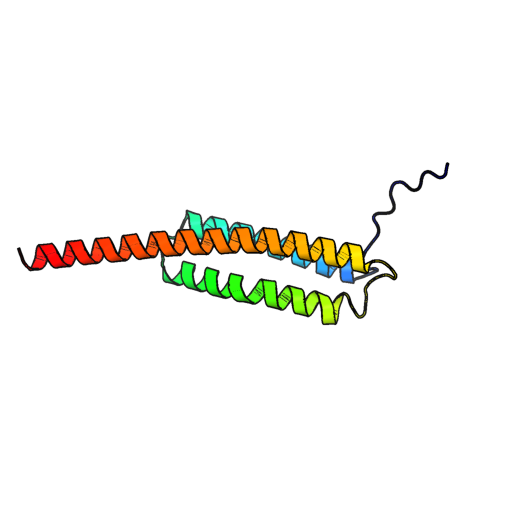A A C 1
ATOM 878 O O . ALA A 1 107 ? -14.097 0.798 17.674 1.00 89.44 107 ALA A O 1
ATOM 879 N N . SER A 1 108 ? -11.943 1.198 17.183 1.00 90.12 108 SER A N 1
ATOM 880 C CA . SER A 1 108 ? -11.418 0.601 18.411 1.00 90.12 108 SER A CA 1
ATOM 881 C C . SER A 1 108 ? -11.774 1.414 19.659 1.00 90.12 108 SER A C 1
ATOM 883 O O . SER A 1 108 ? -12.128 0.820 20.674 1.00 90.12 108 SER A O 1
ATOM 885 N N . GLU A 1 109 ? -11.752 2.748 19.570 1.00 91.94 109 GLU A N 1
ATOM 886 C CA . GLU A 1 109 ? -12.141 3.641 20.669 1.00 91.94 109 GLU A CA 1
ATOM 887 C C . GLU A 1 109 ? -13.638 3.529 20.973 1.00 91.94 109 GLU A C 1
ATOM 889 O O . GLU A 1 109 ? -14.002 3.247 22.112 1.00 91.94 109 GLU A O 1
ATOM 894 N N . ARG A 1 110 ? -14.501 3.575 19.946 1.00 89.56 110 ARG A N 1
ATOM 895 C CA . ARG A 1 110 ? -15.954 3.364 20.109 1.00 89.56 110 ARG A CA 1
ATOM 896 C C . ARG A 1 110 ? -16.281 2.035 20.798 1.00 89.56 110 ARG A C 1
ATOM 898 O O . ARG A 1 110 ? -17.150 1.969 21.663 1.00 89.56 110 ARG A O 1
ATOM 905 N N . ALA A 1 111 ? -15.549 0.972 20.463 1.00 89.12 111 ALA A N 1
ATOM 906 C CA . ALA A 1 111 ? -15.718 -0.331 21.104 1.00 89.12 111 ALA A CA 1
ATOM 907 C C . ALA A 1 111 ? -15.232 -0.365 22.568 1.00 89.12 111 ALA A C 1
ATOM 909 O O . ALA A 1 111 ? -15.729 -1.166 23.357 1.00 89.12 111 ALA A O 1
ATOM 910 N N . LYS A 1 112 ? -14.243 0.456 22.947 1.00 90.25 112 LYS A N 1
ATOM 911 C CA . LYS A 1 112 ? -13.797 0.586 24.346 1.00 90.25 112 LYS A CA 1
ATOM 912 C C . LYS A 1 112 ? -14.802 1.377 25.178 1.00 90.25 112 LYS A C 1
ATOM 914 O O . LYS A 1 112 ? -15.093 0.960 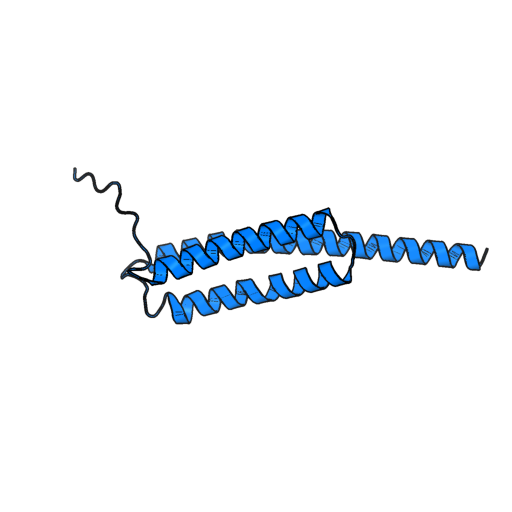26.295 1.00 90.25 112 LYS A O 1
ATOM 919 N N . GLU A 1 113 ? -15.333 2.470 24.635 1.00 91.00 113 GLU A N 1
ATOM 920 C CA . GLU A 1 113 ? -16.344 3.302 25.296 1.00 91.00 113 GLU A CA 1
ATOM 921 C C . GLU A 1 113 ? -17.616 2.502 25.594 1.00 91.00 113 GLU A C 1
ATOM 923 O O . GLU A 1 113 ? -18.067 2.493 26.737 1.00 91.00 113 GLU A O 1
ATOM 928 N N . ALA A 1 114 ? -18.125 1.741 24.618 1.00 88.38 114 ALA A N 1
ATOM 929 C CA . ALA A 1 114 ? -19.303 0.888 24.802 1.00 88.38 114 ALA A CA 1
ATOM 930 C C . ALA A 1 114 ? -19.136 -0.113 25.963 1.00 88.38 114 ALA A C 1
ATOM 932 O O . ALA A 1 114 ? -19.994 -0.195 26.838 1.00 88.38 114 ALA A O 1
ATOM 933 N N . ARG A 1 115 ? -17.984 -0.798 26.040 1.00 88.12 115 ARG A N 1
ATOM 934 C CA . ARG A 1 115 ? -17.683 -1.734 27.141 1.00 88.12 115 ARG A CA 1
ATOM 935 C C . ARG A 1 115 ? -17.629 -1.051 28.507 1.00 88.12 115 ARG A C 1
ATOM 937 O O . ARG A 1 115 ? -18.014 -1.641 29.514 1.00 88.12 115 ARG A O 1
ATOM 944 N N . LYS A 1 116 ? -17.119 0.183 28.559 1.00 88.31 116 LYS A N 1
ATOM 945 C CA . LYS A 1 116 ? -17.029 0.949 29.806 1.00 88.31 116 LYS A CA 1
ATOM 946 C C . LYS A 1 116 ? -18.418 1.316 30.338 1.00 88.31 116 LYS A C 1
ATOM 948 O O . LYS A 1 116 ? -18.621 1.220 31.543 1.00 88.31 116 LYS A O 1
ATOM 953 N N . HIS A 1 117 ? -19.350 1.686 29.455 1.00 83.50 117 HIS A N 1
ATOM 954 C CA . HIS A 1 117 ? -20.737 1.989 29.825 1.00 83.50 117 HIS A CA 1
ATOM 955 C C . HIS A 1 117 ? -21.480 0.762 30.372 1.00 83.50 117 HIS A C 1
ATOM 957 O O . HIS A 1 117 ? -22.065 0.856 31.448 1.00 83.50 117 HIS A O 1
ATOM 963 N N . GLU A 1 118 ? -21.371 -0.394 29.710 1.00 83.38 118 GLU A N 1
ATOM 964 C CA . GLU A 1 118 ? -21.968 -1.653 30.195 1.00 83.38 118 GLU A CA 1
ATOM 965 C C . GLU A 1 118 ? -21.459 -2.028 31.595 1.00 83.38 118 GLU A C 1
ATOM 967 O O . GLU A 1 118 ? -22.227 -2.429 32.462 1.00 83.38 118 GLU A O 1
ATOM 972 N N . THR A 1 119 ? -20.161 -1.834 31.853 1.00 81.56 119 THR A N 1
ATOM 973 C CA . THR A 1 119 ? -19.576 -2.169 33.160 1.00 81.56 119 THR A CA 1
ATOM 974 C C . THR A 1 119 ? -20.054 -1.212 34.258 1.00 81.56 119 THR A C 1
ATOM 976 O O . THR A 1 119 ? -20.165 -1.615 35.405 1.00 81.56 119 THR A O 1
ATOM 979 N N . SER A 1 120 ? -20.339 0.059 33.948 1.00 80.06 120 SER A N 1
ATOM 980 C CA . SER A 1 120 ? -20.837 1.012 34.952 1.00 80.06 120 SER A CA 1
ATOM 981 C C . SER A 1 120 ? -22.305 0.812 35.336 1.00 80.06 120 SER A C 1
ATOM 983 O O . SER A 1 120 ? -22.668 1.190 36.444 1.00 80.06 120 SER A O 1
ATOM 985 N N . GLU A 1 121 ? -23.131 0.232 34.459 1.00 74.44 121 GLU A N 1
ATOM 986 C CA . GLU A 1 121 ? -24.533 -0.093 34.771 1.00 74.44 121 GLU A CA 1
ATOM 987 C C . GLU A 1 121 ? -24.660 -1.339 35.660 1.00 74.44 121 GLU A C 1
ATOM 989 O O . GLU A 1 121 ? -25.562 -1.402 36.483 1.00 74.44 121 GLU A O 1
ATOM 994 N N . ASP A 1 122 ? -23.742 -2.304 35.552 1.00 71.44 122 ASP A N 1
ATOM 995 C CA . ASP A 1 122 ? -23.780 -3.550 36.342 1.00 71.44 122 ASP A CA 1
ATOM 996 C C . ASP A 1 122 ? -23.370 -3.351 37.822 1.00 71.44 122 ASP A C 1
ATOM 998 O O . ASP A 1 122 ? -23.613 -4.202 38.676 1.00 71.44 122 ASP A O 1
ATOM 1002 N N . TYR A 1 123 ? -22.747 -2.211 38.147 1.00 65.94 123 TYR A N 1
ATOM 1003 C CA . TYR A 1 123 ? -22.273 -1.875 39.499 1.00 65.94 123 TYR A CA 1
ATOM 1004 C C . TYR A 1 123 ? -22.995 -0.674 40.148 1.00 65.94 123 TYR A C 1
ATOM 1006 O O . TYR A 1 123 ? -22.550 -0.222 41.208 1.00 65.94 123 TYR A O 1
ATOM 1014 N N . GLY A 1 124 ? -24.055 -0.136 39.530 1.00 57.38 124 GLY A N 1
ATOM 1015 C CA . GLY A 1 124 ? -24.842 1.006 40.030 1.00 57.38 124 GLY A CA 1
ATOM 1016 C C . GLY A 1 124 ? -26.236 0.609 40.487 1.00 57.38 124 GLY A C 1
ATOM 1017 O O . GLY A 1 124 ? -26.636 1.068 41.580 1.00 57.38 124 GLY A O 1
#

Secondary structure (DSSP, 8-state):
----------SS-TTHHHHHHHHHHHHHHHHHHHHHHHHH---HHHHHHHHHHHHHHHHHHHHHIIIIIIHHHPPTT-HHHHHHHHHHHHHHHHHHHHHHHHHHHHHHHHHHHHHHHHHHHTT-

Foldseek 3Di:
DDPPPDPPVPQFDDPVVVVVVVVVVVVVVLLVVLVVCLVPPLDLVVLVVNLVCLVPVVVVVLVCCVPPPNVVTTDPPCVVVNVVVVVVSVVVSVVSSVVSVVSSVVSVVVVVVVVVVVVVVVVD

Solvent-accessible surface area (backbone atoms only — not comparable to full-atom values): 7203 Å² total; per-residue (Å²): 140,79,86,83,75,84,72,78,78,63,56,55,74,70,78,58,50,58,55,50,52,51,48,53,51,50,51,53,50,53,48,53,51,49,54,48,43,69,73,75,49,88,51,65,71,58,48,51,52,49,45,53,48,62,67,44,52,57,62,53,45,56,53,45,43,45,66,72,43,40,69,80,52,46,41,88,88,35,63,68,59,50,53,52,50,52,54,54,51,51,54,55,49,50,52,53,49,50,52,49,51,51,53,42,50,58,50,52,49,55,57,50,53,54,55,53,53,58,58,54,63,79,77,107

Organism: NCBI:txid686340

Sequence (124 aa):
MNNDASGMRMIYEGPLQIGIYAFIFFGLFALAITLWVLYRRDTLRIKYLLLVAWGILPPVWFVVEYFFIFLPYGAPGSFGFFQYGQDIASKLWAAVFALISIDLYKASERAKEARKHETSEDYG

Mean predicted aligned error: 8.08 Å